Protein AF-D2TXH7-F1 (afdb_monomer_lite)

pLDDT: mean 90.74, std 7.61, range [63.47, 97.44]

Sequence (63 aa):
MQLYLPNKIKRDVDNYSKGVLDALTGAGIWHDDSQIRVMTVEKMDNNGGLKGGKCVVIIDEYC

Organism: NCBI:txid638

Structure (mmCIF, N/CA/C/O backbone):
data_AF-D2TXH7-F1
#
_entry.id   AF-D2TXH7-F1
#
loop_
_atom_site.group_PDB
_atom_site.id
_atom_site.type_symbol
_atom_site.label_atom_id
_atom_site.label_alt_id
_atom_site.label_comp_id
_atom_site.label_asym_id
_atom_site.label_entity_id
_atom_site.label_seq_id
_atom_site.pdbx_PDB_ins_code
_atom_site.Cartn_x
_atom_site.Cartn_y
_atom_site.Cartn_z
_atom_site.occupancy
_atom_site.B_iso_or_equiv
_atom_site.auth_seq_id
_atom_site.auth_comp_id
_atom_site.auth_asym_id
_atom_site.auth_atom_id
_atom_site.pdbx_PDB_model_num
ATOM 1 N N . MET A 1 1 ? 4.036 -4.584 4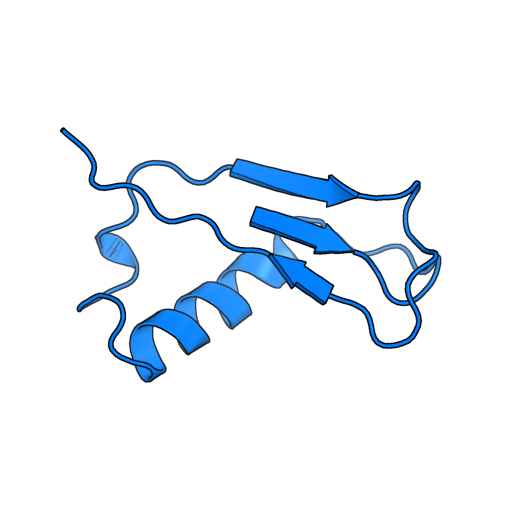.310 1.00 94.19 1 MET A N 1
ATOM 2 C CA . MET A 1 1 ? 3.686 -4.587 2.875 1.00 94.19 1 MET A CA 1
ATOM 3 C C . MET A 1 1 ? 4.947 -4.746 2.047 1.00 94.19 1 MET A C 1
ATOM 5 O O . MET A 1 1 ? 5.879 -3.971 2.219 1.00 94.19 1 MET A O 1
ATOM 9 N N . GLN A 1 2 ? 4.967 -5.738 1.163 1.00 94.81 2 GLN A N 1
ATOM 10 C CA . GLN A 1 2 ? 6.084 -6.019 0.261 1.00 94.81 2 GLN A CA 1
ATOM 11 C C . GLN A 1 2 ? 5.657 -5.714 -1.179 1.00 94.81 2 GLN A C 1
ATOM 13 O O . GLN A 1 2 ? 4.687 -6.290 -1.682 1.00 94.81 2 GLN A O 1
ATOM 18 N N . LEU A 1 3 ? 6.364 -4.790 -1.827 1.00 93.31 3 LEU A N 1
ATOM 19 C CA . LEU A 1 3 ? 6.051 -4.278 -3.159 1.00 93.31 3 LEU A CA 1
ATOM 20 C C . LEU A 1 3 ? 7.020 -4.840 -4.198 1.00 93.31 3 LEU A C 1
ATOM 22 O O . LEU A 1 3 ? 8.196 -4.482 -4.219 1.00 93.31 3 LEU A O 1
ATOM 26 N N . TYR A 1 4 ? 6.508 -5.657 -5.111 1.00 92.69 4 TYR A N 1
ATOM 27 C CA . TYR A 1 4 ? 7.238 -6.172 -6.265 1.00 92.69 4 TYR A CA 1
ATOM 28 C C . TYR A 1 4 ? 6.860 -5.349 -7.492 1.00 92.69 4 TYR A C 1
ATOM 30 O O . TYR A 1 4 ? 5.753 -5.468 -8.029 1.00 92.69 4 TYR A O 1
ATOM 38 N N . LEU A 1 5 ? 7.767 -4.474 -7.929 1.00 91.75 5 LEU A N 1
ATOM 39 C CA . LEU A 1 5 ? 7.471 -3.544 -9.013 1.00 91.75 5 LEU A CA 1
ATOM 40 C C . LEU A 1 5 ? 7.476 -4.241 -10.385 1.00 91.75 5 LEU A C 1
ATOM 42 O O . LEU A 1 5 ? 8.349 -5.069 -10.667 1.00 91.75 5 LEU A O 1
ATOM 46 N N . PRO A 1 6 ? 6.551 -3.859 -11.286 1.00 91.12 6 PRO A N 1
ATOM 47 C CA . PRO A 1 6 ? 6.452 -4.460 -12.614 1.00 91.12 6 PRO A CA 1
ATOM 48 C C . PRO A 1 6 ? 7.619 -4.109 -13.540 1.00 91.12 6 PRO A C 1
ATOM 50 O O . PRO A 1 6 ? 7.866 -4.798 -14.526 1.00 91.12 6 PRO A O 1
ATOM 53 N N . ASN A 1 7 ? 8.307 -3.000 -13.272 1.00 88.62 7 ASN A N 1
ATOM 54 C CA . ASN A 1 7 ? 9.388 -2.476 -14.096 1.00 88.62 7 ASN A CA 1
ATOM 55 C C . ASN A 1 7 ? 10.243 -1.489 -13.291 1.00 88.62 7 ASN A C 1
ATOM 57 O O . ASN A 1 7 ? 9.793 -0.982 -12.265 1.00 88.62 7 ASN A O 1
ATOM 61 N N . LYS A 1 8 ? 11.428 -1.169 -13.827 1.00 87.25 8 LYS A N 1
ATOM 62 C CA . LYS A 1 8 ? 12.464 -0.310 -13.219 1.00 87.25 8 LYS A CA 1
ATOM 63 C C . LYS A 1 8 ? 12.147 1.186 -13.194 1.00 87.25 8 LYS A C 1
ATOM 65 O O . LYS A 1 8 ? 13.035 2.003 -12.961 1.00 87.25 8 LYS A O 1
ATOM 70 N N . ILE A 1 9 ? 10.895 1.560 -13.449 1.00 88.50 9 ILE A N 1
ATOM 71 C CA . ILE A 1 9 ? 10.470 2.954 -13.359 1.00 88.50 9 ILE A CA 1
ATOM 72 C C . ILE A 1 9 ? 10.558 3.381 -11.895 1.00 88.50 9 ILE A C 1
ATOM 74 O O . ILE A 1 9 ? 10.079 2.680 -11.001 1.00 88.50 9 ILE A O 1
ATOM 78 N N . LYS A 1 10 ? 11.156 4.548 -11.655 1.00 87.12 10 LYS A N 1
ATOM 79 C CA . LYS A 1 10 ? 11.210 5.143 -10.324 1.00 87.12 10 LYS A CA 1
ATOM 80 C C . LYS A 1 10 ? 9.786 5.488 -9.878 1.00 87.12 10 LYS A C 1
ATOM 82 O O . LYS A 1 10 ? 9.118 6.295 -10.514 1.00 87.12 10 LYS A O 1
ATOM 87 N N . ARG A 1 11 ? 9.333 4.866 -8.793 1.00 87.62 11 ARG A N 1
ATOM 88 C CA . ARG A 1 11 ? 8.144 5.269 -8.031 1.00 87.62 11 ARG A CA 1
ATOM 89 C C . ARG A 1 11 ? 8.538 5.517 -6.595 1.00 87.62 11 ARG A C 1
ATOM 91 O O . ARG A 1 11 ? 9.473 4.876 -6.114 1.00 87.62 11 ARG A O 1
ATOM 98 N N . ASP A 1 12 ? 7.797 6.358 -5.902 1.00 90.06 12 ASP A N 1
ATOM 99 C CA . ASP A 1 12 ? 7.923 6.508 -4.457 1.00 90.06 12 ASP A CA 1
ATOM 100 C C . ASP A 1 12 ? 7.213 5.351 -3.744 1.00 90.06 12 ASP A C 1
ATOM 102 O O . ASP A 1 12 ? 6.313 4.714 -4.294 1.00 90.06 12 ASP A O 1
ATOM 106 N N . VAL A 1 13 ? 7.742 4.952 -2.586 1.00 89.50 13 VAL A N 1
ATOM 107 C CA . VAL A 1 13 ? 7.286 3.742 -1.874 1.00 89.50 13 VAL A CA 1
ATOM 108 C C . VAL A 1 13 ? 5.932 3.949 -1.191 1.00 89.50 13 VAL A C 1
ATOM 110 O O . VAL A 1 13 ? 5.142 3.019 -1.080 1.00 89.50 13 VAL A O 1
ATOM 113 N N . ASP A 1 14 ? 5.660 5.180 -0.791 1.00 88.56 14 ASP A N 1
ATOM 114 C CA . ASP A 1 14 ? 4.467 5.656 -0.100 1.00 88.56 14 ASP A CA 1
ATOM 115 C C . ASP A 1 14 ? 3.233 5.762 -1.006 1.00 88.56 14 ASP A C 1
ATOM 117 O O . ASP A 1 14 ? 2.121 5.508 -0.544 1.00 88.56 14 ASP A O 1
ATOM 121 N N . ASN A 1 15 ? 3.414 6.035 -2.302 1.00 90.00 15 ASN A N 1
ATOM 122 C CA . ASN A 1 15 ? 2.317 6.162 -3.274 1.00 90.00 15 ASN A CA 1
ATOM 123 C C . ASN A 1 15 ? 1.400 4.927 -3.358 1.00 90.00 15 ASN A C 1
ATOM 125 O O . ASN A 1 15 ? 0.258 5.026 -3.804 1.00 90.00 15 AS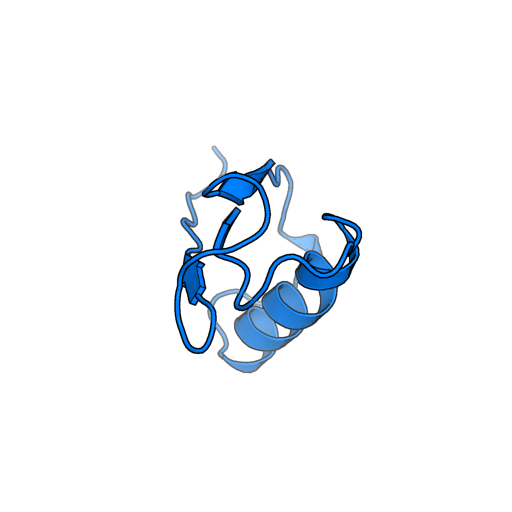N A O 1
ATOM 129 N N . TYR A 1 16 ? 1.892 3.754 -2.958 1.00 91.44 16 TYR A N 1
ATOM 130 C CA . TYR A 1 16 ? 1.143 2.499 -3.022 1.00 91.44 16 TYR A CA 1
ATOM 131 C C . TYR A 1 16 ? 0.222 2.284 -1.829 1.00 91.44 16 TYR A C 1
ATOM 133 O O . TYR A 1 16 ? -0.800 1.614 -1.972 1.00 91.44 16 TYR A O 1
ATOM 141 N N . SER A 1 17 ? 0.573 2.841 -0.669 1.00 93.88 17 SER A N 1
ATOM 142 C CA . SER A 1 17 ? -0.108 2.546 0.587 1.00 93.88 17 SER A CA 1
ATOM 143 C C . SER A 1 17 ? -1.587 2.885 0.486 1.00 93.88 17 SER A C 1
ATOM 145 O O . SER A 1 17 ? -2.416 2.010 0.693 1.00 93.88 17 SER A O 1
ATOM 147 N N . LYS A 1 18 ? -1.923 4.107 0.050 1.00 91.81 18 LYS A N 1
ATOM 148 C CA . LYS A 1 18 ? -3.312 4.577 0.002 1.00 91.81 18 LYS A CA 1
ATOM 149 C C . LYS A 1 18 ? -4.232 3.639 -0.783 1.00 91.81 18 LYS A C 1
ATOM 151 O O . LYS A 1 18 ? -5.240 3.199 -0.252 1.00 91.81 18 LYS A O 1
ATOM 156 N N . GLY A 1 19 ? -3.852 3.274 -2.008 1.00 94.31 19 GLY A N 1
ATOM 157 C CA . GLY A 1 19 ? -4.686 2.404 -2.842 1.00 94.31 19 GLY A CA 1
ATOM 158 C C . GLY A 1 19 ? -4.865 0.997 -2.264 1.00 94.31 19 GLY A C 1
ATOM 159 O O . GLY A 1 19 ? -5.929 0.403 -2.416 1.00 94.31 19 GLY A O 1
ATOM 160 N N . VAL A 1 20 ? -3.847 0.464 -1.582 1.00 95.50 20 VAL A N 1
ATOM 161 C CA . VAL A 1 20 ? -3.951 -0.840 -0.915 1.00 95.50 20 VAL A CA 1
ATOM 162 C C . VAL A 1 20 ? -4.843 -0.750 0.323 1.00 95.50 20 VAL A C 1
ATOM 164 O O . VAL A 1 20 ? -5.677 -1.629 0.514 1.00 95.50 20 VAL A O 1
ATOM 167 N N . LEU A 1 21 ? -4.706 0.301 1.136 1.00 96.19 21 LEU A N 1
ATOM 168 C CA . LEU A 1 21 ? -5.545 0.508 2.319 1.00 96.19 21 LEU A CA 1
ATOM 169 C C . LEU A 1 21 ? -7.015 0.699 1.933 1.00 96.19 21 LEU A C 1
ATOM 171 O O . LEU A 1 21 ? -7.870 -0.009 2.459 1.00 96.19 21 LEU A O 1
ATOM 175 N N . ASP A 1 22 ? -7.289 1.551 0.941 1.00 95.69 22 ASP A N 1
ATOM 176 C CA . ASP A 1 22 ? -8.637 1.776 0.408 1.00 95.69 22 ASP A CA 1
ATOM 177 C C . ASP A 1 22 ? -9.261 0.451 -0.089 1.00 95.69 22 ASP A C 1
ATOM 179 O O . ASP A 1 22 ? -10.432 0.169 0.172 1.00 95.69 22 ASP A O 1
ATOM 183 N N . ALA A 1 23 ? -8.479 -0.405 -0.763 1.00 96.38 23 ALA A N 1
ATOM 184 C CA . ALA A 1 23 ? -8.945 -1.708 -1.242 1.00 96.38 23 ALA A CA 1
ATOM 185 C C . ALA A 1 23 ? -9.244 -2.702 -0.105 1.00 96.38 23 ALA A C 1
ATOM 187 O O . ALA A 1 23 ? -10.218 -3.447 -0.195 1.00 96.38 23 ALA A O 1
ATOM 188 N N . LEU A 1 24 ? -8.436 -2.720 0.962 1.00 96.81 24 LEU A N 1
ATOM 189 C CA . LEU A 1 24 ? -8.661 -3.582 2.130 1.00 96.81 24 LEU A CA 1
ATOM 190 C C . LEU A 1 24 ? -9.896 -3.143 2.926 1.00 96.81 24 LEU A C 1
ATOM 192 O O . LEU A 1 24 ? -10.683 -3.998 3.338 1.00 96.81 24 LEU A O 1
ATOM 196 N N . THR A 1 25 ? -10.109 -1.831 3.067 1.00 97.00 25 THR A N 1
ATOM 197 C CA . THR A 1 25 ? -11.332 -1.260 3.650 1.00 97.00 25 THR A CA 1
ATOM 198 C C . THR A 1 25 ? -12.551 -1.604 2.792 1.00 97.00 25 THR A C 1
ATOM 200 O O . THR A 1 25 ? -13.545 -2.113 3.301 1.00 97.00 25 THR A O 1
ATOM 203 N N . GLY A 1 26 ? -12.467 -1.422 1.468 1.00 97.44 26 GLY A N 1
ATOM 204 C CA . GLY A 1 26 ? -13.547 -1.780 0.541 1.00 97.44 26 GLY A CA 1
ATOM 205 C C . GLY A 1 26 ? -13.867 -3.280 0.502 1.00 97.44 26 GLY A C 1
ATOM 206 O O . GLY A 1 26 ? -15.004 -3.659 0.229 1.00 97.44 26 GLY A O 1
ATOM 207 N N . ALA A 1 27 ? -12.885 -4.134 0.803 1.00 97.12 27 ALA A N 1
ATOM 208 C CA . ALA A 1 27 ? -13.059 -5.579 0.942 1.00 97.12 27 ALA A CA 1
ATOM 209 C C . ALA A 1 27 ? -13.569 -6.011 2.332 1.00 97.12 27 ALA A C 1
ATOM 211 O O . ALA A 1 27 ? -13.871 -7.188 2.519 1.00 97.12 27 ALA A O 1
ATOM 212 N N . GLY A 1 28 ? -13.666 -5.091 3.300 1.00 96.38 28 GLY A N 1
ATOM 213 C CA . GLY A 1 28 ? -14.143 -5.375 4.655 1.00 96.38 28 GLY A CA 1
ATOM 214 C C . GLY A 1 28 ? -13.168 -6.181 5.518 1.00 96.38 28 GLY A C 1
ATOM 215 O O . GLY A 1 28 ? -13.605 -6.875 6.431 1.00 96.38 28 GLY A O 1
ATOM 216 N N . ILE A 1 29 ? -11.859 -6.120 5.235 1.00 96.25 29 ILE A N 1
ATOM 217 C CA . ILE A 1 29 ? -10.823 -6.793 6.046 1.00 96.25 29 ILE A CA 1
ATOM 218 C C . ILE A 1 29 ? -10.739 -6.184 7.455 1.00 96.25 29 ILE A C 1
ATOM 220 O O . ILE A 1 29 ? -10.500 -6.885 8.435 1.00 96.25 29 ILE A O 1
ATOM 224 N N . TRP A 1 30 ? -10.978 -4.881 7.547 1.00 94.75 30 TRP A N 1
ATOM 225 C CA . TRP A 1 30 ? -11.170 -4.112 8.772 1.00 94.75 30 TRP A CA 1
ATOM 226 C C . TRP A 1 30 ? -12.286 -3.085 8.537 1.00 94.75 30 TRP A C 1
ATOM 228 O O . TRP A 1 30 ? -12.784 -2.952 7.418 1.00 94.75 30 TRP A O 1
ATOM 238 N N . HIS A 1 31 ? -12.686 -2.353 9.577 1.00 94.12 31 HIS A N 1
ATOM 239 C CA . HIS A 1 31 ? -13.729 -1.334 9.463 1.00 94.12 31 HIS A CA 1
ATOM 240 C C . HIS A 1 31 ? -13.211 -0.055 8.798 1.00 94.12 31 HIS A C 1
ATOM 242 O O . HIS A 1 31 ? -13.894 0.508 7.949 1.00 94.12 31 HIS A O 1
ATOM 248 N N . ASP A 1 32 ? -12.020 0.408 9.184 1.00 93.62 32 ASP A N 1
ATOM 249 C CA . ASP A 1 32 ? -11.449 1.657 8.677 1.00 93.62 32 ASP A CA 1
ATOM 250 C C . ASP A 1 32 ? -9.913 1.634 8.699 1.00 93.62 32 ASP A C 1
ATOM 252 O O . ASP A 1 32 ? -9.308 0.987 9.559 1.00 93.62 32 ASP A O 1
ATOM 256 N N . ASP A 1 33 ? -9.268 2.359 7.780 1.00 92.81 33 ASP A N 1
ATOM 257 C CA . ASP A 1 33 ? -7.801 2.416 7.706 1.00 92.81 33 ASP A CA 1
ATOM 258 C C . ASP A 1 33 ? -7.168 3.169 8.895 1.00 92.81 33 ASP A C 1
ATOM 260 O O . ASP A 1 33 ? -5.997 2.939 9.213 1.00 92.81 33 ASP A O 1
ATOM 264 N N . SER A 1 34 ? -7.951 3.954 9.648 1.00 94.50 34 SER A N 1
ATOM 265 C CA . SER A 1 34 ? -7.537 4.546 10.931 1.00 94.50 34 SER A CA 1
ATOM 266 C C . SER A 1 34 ? -7.189 3.524 12.022 1.00 94.50 34 SER A C 1
ATOM 2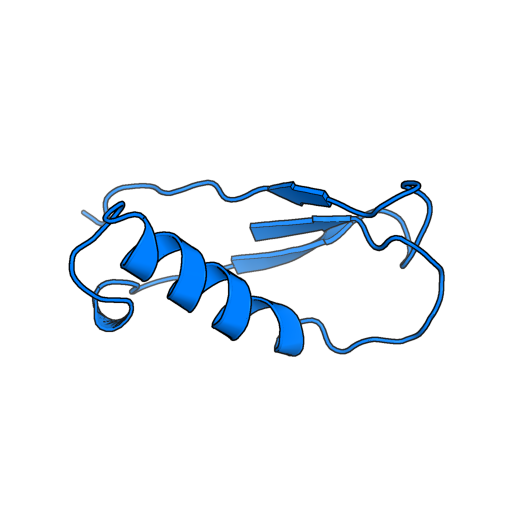68 O O . SER A 1 34 ? -6.550 3.877 13.015 1.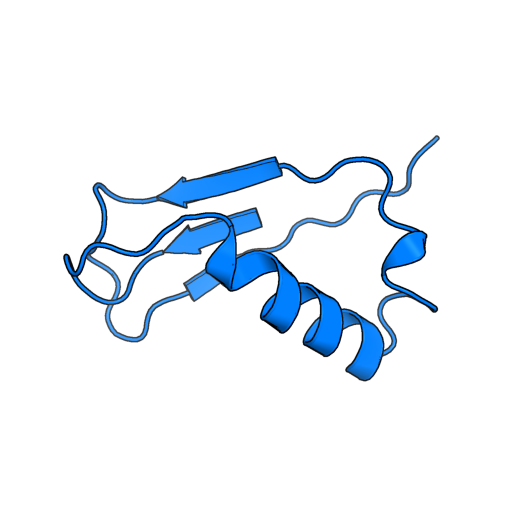00 94.50 34 SER A O 1
ATOM 270 N N . GLN A 1 35 ? -7.563 2.249 11.857 1.00 95.56 35 GLN A N 1
ATOM 271 C CA . GLN A 1 35 ? -7.197 1.177 12.791 1.00 95.56 35 GLN A CA 1
ATOM 272 C C . GLN A 1 35 ? -5.708 0.802 12.718 1.00 95.56 35 GLN A C 1
ATOM 274 O O . GLN A 1 35 ? -5.182 0.159 13.630 1.00 95.56 35 GLN A O 1
ATOM 279 N N . ILE A 1 36 ? -5.013 1.196 11.651 1.00 94.56 36 ILE A N 1
ATOM 280 C CA . ILE A 1 36 ? -3.617 0.839 11.418 1.00 94.56 36 ILE A CA 1
ATOM 281 C C . ILE A 1 36 ? -2.718 1.686 12.312 1.00 94.56 36 ILE A C 1
ATOM 283 O O . ILE A 1 36 ? -2.550 2.887 12.112 1.00 94.56 36 ILE A O 1
ATOM 287 N N . ARG A 1 37 ? -2.086 1.037 13.291 1.00 95.94 37 ARG A N 1
ATOM 288 C CA . ARG A 1 37 ? -1.147 1.694 14.215 1.00 95.94 37 ARG A CA 1
ATOM 289 C C . ARG A 1 37 ? 0.298 1.654 13.744 1.00 95.94 37 ARG A C 1
ATOM 291 O O . ARG A 1 37 ? 1.061 2.574 14.019 1.00 95.94 37 ARG A O 1
ATOM 298 N N . VAL A 1 38 ? 0.679 0.584 13.052 1.00 95.06 38 VAL A N 1
ATOM 299 C CA . VAL A 1 38 ? 2.033 0.376 12.536 1.00 95.06 38 VAL A CA 1
ATOM 300 C C . VAL A 1 38 ? 1.931 -0.165 11.119 1.00 95.06 38 VAL A C 1
ATOM 302 O O . VAL A 1 38 ? 1.201 -1.118 10.863 1.00 95.06 38 VAL A O 1
ATOM 305 N N . MET A 1 39 ? 2.682 0.436 10.197 1.00 95.31 39 MET A N 1
ATOM 306 C CA . MET A 1 39 ? 2.762 -0.017 8.814 1.00 95.31 39 MET A CA 1
ATOM 307 C C . MET A 1 39 ? 4.203 0.053 8.318 1.00 95.31 39 MET A C 1
ATOM 309 O O . MET A 1 39 ? 4.796 1.126 8.242 1.00 95.31 39 MET A O 1
ATOM 313 N N . THR A 1 40 ? 4.736 -1.096 7.912 1.00 95.81 40 THR A N 1
ATOM 314 C CA . THR A 1 40 ? 6.035 -1.195 7.237 1.00 95.81 40 THR A CA 1
ATOM 315 C C . THR A 1 40 ? 5.811 -1.420 5.748 1.00 95.81 40 THR A C 1
ATOM 317 O O . THR A 1 40 ? 5.067 -2.328 5.368 1.00 95.81 40 THR A O 1
ATOM 320 N N . VAL A 1 41 ? 6.463 -0.627 4.896 1.00 94.69 41 VAL A N 1
ATOM 321 C CA . VAL A 1 41 ? 6.400 -0.773 3.434 1.00 94.69 41 VAL A CA 1
ATOM 322 C C . VAL A 1 41 ? 7.807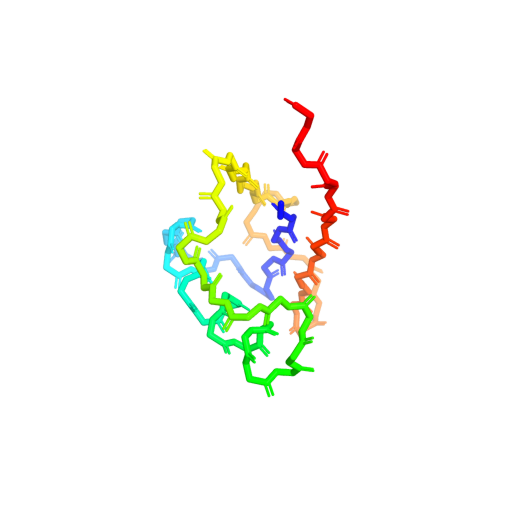 -0.924 2.881 1.00 94.69 41 VAL A C 1
ATOM 324 O O . VAL A 1 41 ? 8.676 -0.094 3.133 1.00 94.69 41 VAL A O 1
ATOM 327 N N . GLU A 1 42 ? 8.018 -1.979 2.105 1.00 92.88 42 GLU A N 1
ATOM 328 C CA . GLU A 1 42 ? 9.318 -2.323 1.545 1.00 92.88 42 GLU A CA 1
ATOM 329 C C . GLU A 1 42 ? 9.198 -2.596 0.045 1.00 92.88 42 GLU A C 1
ATOM 331 O O . GLU A 1 42 ? 8.265 -3.263 -0.410 1.00 92.88 42 GLU A O 1
ATOM 336 N N . LYS A 1 43 ? 10.153 -2.079 -0.736 1.00 90.94 43 LYS A N 1
ATOM 337 C CA . LYS A 1 43 ? 10.300 -2.418 -2.155 1.00 90.94 43 LYS A CA 1
ATOM 338 C C . LYS A 1 43 ? 11.222 -3.614 -2.294 1.00 90.94 43 LYS A C 1
ATOM 340 O O . LYS A 1 43 ? 12.384 -3.543 -1.910 1.00 90.94 43 LYS A O 1
ATOM 345 N N . MET A 1 44 ? 10.711 -4.659 -2.922 1.00 89.31 44 MET A N 1
ATOM 346 C CA . MET A 1 44 ? 11.458 -5.868 -3.228 1.00 89.31 44 MET A CA 1
ATOM 347 C C . MET A 1 44 ? 12.155 -5.759 -4.591 1.00 89.31 44 MET A C 1
ATOM 349 O O . MET A 1 44 ? 11.739 -4.993 -5.465 1.00 89.31 44 MET A O 1
ATOM 353 N N . ASP A 1 45 ? 13.220 -6.541 -4.772 1.00 72.12 45 ASP A N 1
ATOM 354 C CA . ASP A 1 45 ? 13.877 -6.819 -6.058 1.00 72.12 45 ASP A CA 1
ATOM 355 C C . ASP A 1 45 ? 14.399 -5.604 -6.851 1.00 72.12 45 ASP A C 1
ATOM 357 O O . ASP A 1 45 ? 14.052 -5.420 -8.019 1.00 72.12 45 ASP A O 1
ATOM 361 N N . ASN A 1 46 ? 15.265 -4.773 -6.248 1.00 69.75 46 ASN A N 1
ATOM 362 C CA . ASN A 1 46 ? 16.006 -3.690 -6.930 1.00 69.75 46 ASN A CA 1
ATOM 363 C C . ASN A 1 46 ? 15.164 -2.891 -7.949 1.00 69.75 46 ASN A C 1
ATOM 365 O O . ASN A 1 46 ? 15.598 -2.577 -9.063 1.00 69.75 46 ASN A O 1
ATOM 369 N N . ASN A 1 47 ? 13.946 -2.529 -7.540 1.00 64.50 47 ASN A N 1
ATOM 370 C CA . ASN A 1 47 ? 13.020 -1.700 -8.301 1.00 64.50 47 ASN A CA 1
ATOM 371 C C . ASN A 1 47 ? 12.421 -2.345 -9.568 1.00 64.50 47 ASN A C 1
ATOM 373 O O . ASN A 1 47 ? 11.819 -1.622 -10.351 1.00 64.50 47 ASN A O 1
ATOM 377 N N . GLY A 1 48 ? 12.514 -3.656 -9.802 1.00 63.47 48 GLY A N 1
ATOM 378 C CA . GLY A 1 48 ? 11.774 -4.279 -10.901 1.00 63.47 48 GLY A CA 1
ATOM 379 C C . GLY A 1 48 ? 12.236 -5.678 -11.279 1.00 63.47 48 GLY A C 1
ATOM 380 O O . GLY A 1 48 ? 13.429 -5.956 -11.340 1.00 63.47 48 GLY A O 1
ATOM 381 N N . GLY A 1 49 ? 11.278 -6.532 -11.633 1.00 72.19 49 GLY A N 1
ATOM 382 C CA . GLY A 1 49 ? 11.579 -7.890 -12.098 1.00 72.19 49 GLY A CA 1
ATOM 383 C C . GLY A 1 49 ? 10.369 -8.812 -12.213 1.00 72.19 49 GLY A C 1
ATOM 384 O O . GLY A 1 49 ? 10.447 -9.824 -12.906 1.00 72.19 49 GLY A O 1
ATOM 385 N N . LEU A 1 50 ? 9.234 -8.452 -11.605 1.00 82.44 50 LEU A N 1
ATOM 386 C CA . LEU A 1 50 ? 8.042 -9.292 -11.609 1.00 82.44 50 LEU A CA 1
ATOM 387 C C . LEU A 1 50 ? 7.014 -8.798 -12.631 1.00 82.44 50 LEU A C 1
ATOM 389 O O . LEU A 1 50 ? 6.354 -7.786 -12.414 1.00 82.44 50 LEU A O 1
ATOM 393 N N . LYS A 1 51 ? 6.843 -9.515 -13.747 1.00 85.50 51 LYS A N 1
ATOM 394 C CA . LYS A 1 51 ? 5.852 -9.166 -14.780 1.00 85.50 51 LYS A CA 1
ATOM 395 C C . LYS A 1 51 ? 4.451 -9.037 -14.163 1.00 85.50 51 LYS A C 1
ATOM 397 O O . LYS A 1 51 ? 3.968 -9.970 -13.537 1.00 85.50 51 LYS A O 1
ATOM 402 N N . GLY A 1 52 ? 3.811 -7.881 -14.360 1.00 87.56 52 GLY A N 1
ATOM 403 C CA . GLY A 1 52 ? 2.494 -7.558 -13.789 1.00 87.56 52 GLY A CA 1
ATOM 404 C C . GLY A 1 52 ? 2.535 -6.928 -12.392 1.00 87.56 52 GLY A C 1
ATOM 405 O O . GLY A 1 52 ? 1.558 -6.311 -11.984 1.00 87.56 52 GLY A O 1
ATOM 406 N N . GLY A 1 53 ? 3.679 -6.986 -11.706 1.00 90.94 53 GLY A N 1
ATOM 407 C CA . GLY A 1 53 ? 3.825 -6.519 -10.333 1.00 90.94 53 GLY A CA 1
ATOM 408 C C . GLY A 1 53 ? 3.079 -7.401 -9.329 1.00 90.94 53 GLY A C 1
ATOM 409 O O . GLY A 1 53 ? 2.291 -8.273 -9.690 1.00 90.94 53 GLY A O 1
ATOM 410 N N . LYS A 1 54 ? 3.360 -7.199 -8.043 1.00 92.56 54 LYS A N 1
ATOM 411 C CA . LYS A 1 54 ? 2.669 -7.880 -6.942 1.00 92.56 54 LYS A CA 1
ATOM 412 C C . LYS A 1 54 ? 2.780 -7.044 -5.678 1.00 92.56 54 LYS A C 1
ATOM 414 O O . LYS A 1 54 ? 3.818 -6.445 -5.414 1.00 92.56 54 LYS A O 1
ATOM 419 N N . CYS A 1 55 ? 1.721 -7.045 -4.885 1.00 93.94 55 CYS A N 1
ATOM 420 C CA . CYS A 1 55 ? 1.727 -6.514 -3.532 1.00 93.94 55 CYS A CA 1
ATOM 421 C C . CYS A 1 55 ? 1.386 -7.658 -2.580 1.00 93.94 55 CYS A C 1
ATOM 423 O O . CYS A 1 55 ? 0.416 -8.379 -2.813 1.00 93.94 55 CYS A O 1
ATOM 425 N N . VAL A 1 56 ? 2.200 -7.850 -1.544 1.00 95.31 56 VAL A N 1
ATOM 426 C CA . VAL A 1 56 ? 1.916 -8.795 -0.460 1.00 95.31 56 VAL A CA 1
ATOM 427 C C . VAL A 1 56 ? 1.694 -8.003 0.817 1.00 95.31 56 VAL A C 1
ATOM 429 O O . VAL A 1 56 ? 2.540 -7.202 1.229 1.00 95.31 56 VAL A O 1
ATOM 432 N N . VAL A 1 57 ? 0.545 -8.228 1.442 1.00 96.06 57 VAL A N 1
ATOM 433 C CA . VAL A 1 57 ? 0.174 -7.624 2.719 1.00 96.06 57 VAL A CA 1
ATOM 434 C C . VAL A 1 57 ? 0.097 -8.734 3.757 1.00 96.06 57 VAL A C 1
ATOM 436 O O . VAL A 1 57 ? -0.443 -9.802 3.487 1.00 96.06 57 VAL A O 1
ATOM 439 N N . ILE A 1 58 ? 0.676 -8.468 4.922 1.00 96.25 58 ILE A N 1
ATOM 440 C CA . ILE A 1 58 ? 0.570 -9.289 6.126 1.00 96.25 58 ILE A CA 1
ATOM 441 C C . ILE A 1 58 ? -0.069 -8.371 7.165 1.00 96.25 58 ILE A C 1
ATOM 443 O O . ILE A 1 58 ? 0.331 -7.207 7.261 1.00 96.25 58 ILE A O 1
ATOM 447 N N . ILE A 1 59 ? -1.102 -8.867 7.840 1.00 95.56 59 ILE A N 1
ATOM 448 C CA . ILE A 1 59 ? -1.901 -8.119 8.808 1.00 95.56 59 ILE A CA 1
ATOM 449 C C . ILE A 1 59 ? -1.881 -8.924 10.098 1.00 95.56 59 ILE A C 1
ATOM 451 O O . ILE A 1 59 ? -2.294 -10.081 10.100 1.00 95.56 59 ILE A O 1
ATOM 455 N N . ASP A 1 60 ? -1.414 -8.287 11.162 1.00 95.75 60 ASP A N 1
ATOM 456 C CA . ASP A 1 60 ? -1.366 -8.844 12.506 1.00 95.75 60 ASP A CA 1
ATOM 457 C C . ASP A 1 60 ? -2.224 -7.974 13.428 1.00 95.75 60 ASP A C 1
ATOM 459 O O . ASP A 1 60 ? -2.274 -6.748 13.276 1.00 95.75 60 ASP A O 1
ATOM 463 N N 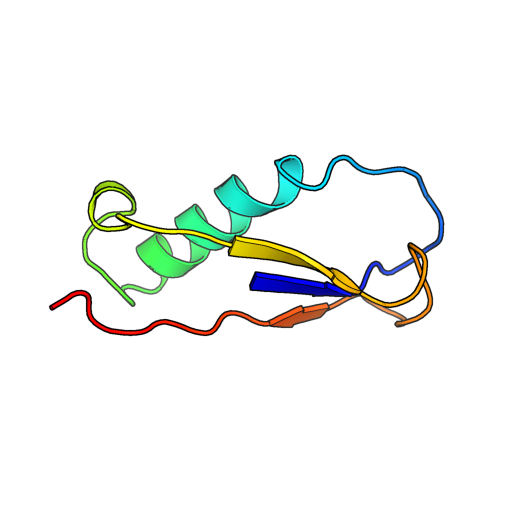. GLU A 1 61 ? -2.907 -8.600 14.385 1.00 94.25 61 GLU A N 1
ATOM 464 C CA . GLU A 1 61 ? -3.610 -7.861 15.431 1.00 94.25 61 GLU A CA 1
ATOM 465 C C . GLU A 1 61 ? -2.603 -7.120 16.319 1.00 94.25 61 GLU A C 1
ATOM 467 O O . GLU A 1 61 ? -1.553 -7.647 16.690 1.00 94.25 61 GLU A O 1
ATOM 472 N N . TYR A 1 62 ? -2.930 -5.877 16.667 1.00 89.75 62 TYR A N 1
ATOM 473 C CA . TYR A 1 62 ? -2.092 -5.056 17.531 1.00 89.75 62 TYR A CA 1
ATOM 474 C C . TYR A 1 62 ? -2.489 -5.276 18.997 1.00 89.75 62 TYR A C 1
ATOM 476 O O . TYR A 1 62 ? -3.585 -4.873 19.391 1.00 89.75 62 TYR A O 1
ATOM 484 N N . CYS A 1 63 ? -1.613 -5.908 19.785 1.00 77.69 63 CYS A N 1
ATOM 485 C CA . CYS A 1 63 ? -1.790 -6.102 21.231 1.00 77.69 63 CYS A CA 1
ATOM 486 C C . CYS A 1 63 ? -1.497 -4.832 22.045 1.00 77.69 63 CYS A C 1
ATOM 488 O O . CYS A 1 63 ? -0.535 -4.102 21.709 1.00 77.69 63 CYS A O 1
#

InterPro domains:
  IPR008822 Holliday junction resolvase RusA-like [PF05866] (8-45)
  IPR036614 Holliday junction resolvase RusA-like superfamily [G3DSA:3.30.1330.70] (1-62)
  IPR036614 Holliday junction resolvase RusA-like superfamily [SSF103084] (2-59)

Secondary structure (DSSP, 8-state):
-EEE-SSS----SGGGHHHHHHHHHHTTSSS-GGG------EEEGGG---TT-EEE-------

Radius of gyration: 12.67 Å; chains: 1; bounding box: 30×16×36 Å

Foldseek 3Di:
DEKAAQDQDDDDQVVVPVVVQVVCCVVPVDVHSVLDPDDDTYYPDNRHDDHPIDDDDDDDDDD